Protein AF-A0A447KTR6-F1 (afdb_monomer_lite)

Foldseek 3Di:
DVLVVLLVVQVVCPPPDQVVDAAEDEDVLVPDPCNVVVQVVSCVRHVHHYHYDYQQVVLLVQVLVCVVPPVDADWEWEWEAAQQKIWTFIDGDSGTPDIDIDRDHPNVCCVVCVPCVVDDPPDPPPPPDPPCVPDDPDQAKYWYYHDDDWIWIDGNPDPDTDTD

InterPro domains:
  IPR003695 Ppx/GppA phosphatase, N-terminal [PF02541] (2-114)
  IPR043129 ATPase, nucleotide binding domain [SSF53067] (3-69)
  IPR043129 ATPase, nucleotide binding domain [SSF53067] (74-114)
  IPR050273 GppA/Ppx guanosine pentaphosphate hydrolase [PTHR30005] (5-115)

pLDDT: mean 85.14, std 17.2, range [39.81, 98.25]

Organism: Serratia odorifera (NCBI:txid618)

Structure (mmCIF, N/CA/C/O backbone):
data_AF-A0A447KTR6-F1
#
_entry.id   AF-A0A447KTR6-F1
#
loop_
_atom_site.group_PDB
_atom_site.id
_atom_site.type_symbol
_atom_site.label_atom_id
_atom_site.label_alt_id
_atom_site.label_comp_id
_atom_site.label_asym_id
_atom_site.label_entity_id
_atom_site.label_seq_id
_atom_site.pdbx_PDB_ins_code
_atom_site.Cartn_x
_atom_site.Cartn_y
_atom_site.Cartn_z
_atom_site.occupancy
_atom_site.B_iso_or_equiv
_atom_site.auth_seq_id
_atom_site.auth_comp_id
_atom_site.auth_asym_id
_atom_site.auth_atom_id
_atom_site.pdbx_PDB_model_num
ATOM 1 N N . MET A 1 1 ? 19.691 -3.443 -9.205 1.00 75.94 1 MET A N 1
ATOM 2 C CA . MET A 1 1 ? 19.056 -3.693 -7.891 1.00 75.94 1 MET A CA 1
ATOM 3 C C . MET A 1 1 ? 17.561 -4.006 -8.004 1.00 75.94 1 MET A C 1
ATOM 5 O O . MET A 1 1 ? 17.185 -5.092 -7.604 1.00 75.94 1 MET A O 1
ATOM 9 N N . VAL A 1 2 ? 16.715 -3.151 -8.604 1.00 89.31 2 VAL A N 1
ATOM 10 C CA . VAL A 1 2 ? 15.253 -3.415 -8.711 1.00 89.31 2 VAL A CA 1
ATOM 11 C C . VAL A 1 2 ? 14.907 -4.688 -9.501 1.00 89.31 2 VAL A C 1
ATOM 13 O O . VAL A 1 2 ? 14.081 -5.471 -9.050 1.00 89.31 2 VAL A O 1
ATOM 16 N N . TRP A 1 3 ? 15.576 -4.947 -10.630 1.00 94.62 3 TRP A N 1
ATOM 17 C CA . TRP A 1 3 ? 15.333 -6.160 -11.429 1.00 94.62 3 TRP A CA 1
ATOM 18 C C . TRP A 1 3 ? 15.646 -7.453 -10.676 1.00 94.62 3 TRP A C 1
ATOM 20 O O . TRP A 1 3 ? 14.908 -8.420 -10.798 1.00 94.62 3 TRP A O 1
ATOM 30 N N . LEU A 1 4 ? 16.703 -7.442 -9.858 1.00 95.62 4 LEU A N 1
ATOM 31 C CA . LEU A 1 4 ? 17.058 -8.579 -9.013 1.00 95.62 4 LEU A CA 1
ATOM 32 C C . LEU A 1 4 ? 15.968 -8.840 -7.966 1.00 95.62 4 LEU A C 1
ATOM 34 O O . LEU A 1 4 ? 15.594 -9.981 -7.754 1.00 95.62 4 LEU A O 1
ATOM 38 N N . CYS A 1 5 ? 15.414 -7.784 -7.363 1.00 96.44 5 CYS A N 1
ATOM 39 C CA . CYS A 1 5 ? 14.306 -7.910 -6.414 1.00 96.44 5 CYS A CA 1
ATOM 40 C C . CYS A 1 5 ? 13.061 -8.542 -7.063 1.00 96.44 5 CYS A C 1
ATOM 42 O O . CYS A 1 5 ? 12.497 -9.484 -6.517 1.00 96.44 5 CYS A O 1
ATOM 44 N N . LEU A 1 6 ? 12.670 -8.082 -8.260 1.00 96.81 6 LEU A N 1
ATOM 45 C CA . LEU A 1 6 ? 11.541 -8.673 -8.990 1.00 96.81 6 LEU A CA 1
ATOM 46 C C . LEU A 1 6 ? 11.800 -10.130 -9.390 1.00 96.81 6 LEU A C 1
ATOM 48 O O . LEU A 1 6 ? 10.888 -10.942 -9.290 1.00 96.81 6 LEU A O 1
ATOM 52 N N . ALA A 1 7 ? 13.025 -10.467 -9.800 1.00 96.69 7 ALA A N 1
ATOM 53 C CA . ALA A 1 7 ? 13.395 -11.842 -10.129 1.00 96.69 7 ALA A CA 1
ATOM 54 C C . ALA A 1 7 ? 13.310 -12.764 -8.901 1.00 96.69 7 ALA A C 1
ATOM 56 O O . ALA A 1 7 ? 12.739 -13.846 -8.991 1.00 96.69 7 ALA A O 1
ATOM 57 N N . LEU A 1 8 ? 13.790 -12.304 -7.740 1.00 97.50 8 LEU A N 1
ATOM 58 C CA . LEU A 1 8 ? 13.682 -13.042 -6.476 1.00 97.50 8 LEU A CA 1
ATOM 59 C C . LEU A 1 8 ? 12.220 -13.249 -6.054 1.00 97.50 8 LEU A C 1
ATOM 61 O O . LEU A 1 8 ? 11.861 -14.321 -5.572 1.00 97.50 8 LEU A O 1
ATOM 65 N N . PHE A 1 9 ? 11.351 -12.252 -6.256 1.00 97.25 9 PHE A N 1
ATOM 66 C CA . PHE A 1 9 ? 9.918 -12.440 -6.021 1.00 97.25 9 PHE A CA 1
ATOM 67 C C . PHE A 1 9 ? 9.278 -13.396 -7.026 1.00 97.25 9 PHE A C 1
ATOM 69 O O . PHE A 1 9 ? 8.457 -14.211 -6.618 1.00 97.25 9 PHE A O 1
ATOM 76 N N . ALA A 1 10 ? 9.654 -13.342 -8.304 1.00 96.56 10 ALA A N 1
ATOM 77 C CA . ALA A 1 10 ? 9.145 -14.266 -9.313 1.00 96.56 10 ALA A CA 1
ATOM 78 C C . ALA A 1 10 ? 9.506 -15.724 -8.980 1.00 96.56 10 ALA A C 1
ATOM 80 O O . ALA A 1 10 ? 8.640 -16.592 -9.053 1.00 96.56 10 ALA A O 1
ATOM 81 N N . GLU A 1 11 ? 10.742 -15.972 -8.538 1.00 97.00 11 GLU A N 1
ATOM 82 C CA . GLU A 1 11 ? 11.180 -17.282 -8.041 1.00 97.00 11 GLU A CA 1
ATOM 83 C C . GLU A 1 11 ? 10.365 -17.710 -6.813 1.00 97.00 11 GLU A C 1
ATOM 85 O O . GLU A 1 11 ? 9.844 -18.823 -6.757 1.00 97.00 11 GLU A O 1
ATOM 90 N N . ARG A 1 12 ? 10.172 -16.807 -5.843 1.00 97.31 12 ARG A N 1
ATOM 91 C CA . ARG A 1 12 ? 9.415 -17.118 -4.622 1.00 97.31 12 ARG A CA 1
ATOM 92 C C . ARG A 1 12 ? 7.931 -17.395 -4.876 1.00 97.31 12 ARG A C 1
ATOM 94 O O . ARG A 1 12 ? 7.324 -18.150 -4.120 1.00 97.31 12 ARG A O 1
ATOM 101 N N . LEU A 1 13 ? 7.359 -16.774 -5.902 1.00 96.88 13 LEU A N 1
ATOM 102 C CA . LEU A 1 13 ? 5.955 -16.897 -6.290 1.00 96.88 13 LEU A CA 1
ATOM 103 C C . LEU A 1 13 ? 5.741 -17.958 -7.380 1.00 96.88 13 LEU A C 1
ATOM 105 O O . LEU A 1 13 ? 4.665 -18.009 -7.978 1.00 96.88 13 LEU A O 1
ATOM 109 N N . GLN A 1 14 ? 6.738 -18.796 -7.676 1.00 95.19 14 GLN A N 1
ATOM 110 C CA . GLN A 1 14 ? 6.601 -19.849 -8.676 1.00 95.19 14 GLN A CA 1
ATOM 111 C C . GLN A 1 14 ? 5.456 -20.809 -8.304 1.00 95.19 14 GLN A C 1
ATOM 113 O O . GLN A 1 14 ? 5.387 -21.316 -7.186 1.00 95.19 14 GLN A O 1
ATOM 118 N N . GLY A 1 15 ? 4.558 -21.068 -9.260 1.00 94.00 15 GLY A N 1
ATOM 119 C CA . GLY A 1 15 ? 3.418 -21.975 -9.085 1.00 94.00 15 GLY A CA 1
ATOM 120 C C . GLY A 1 15 ? 2.169 -21.346 -8.458 1.00 94.00 15 GLY A C 1
ATOM 121 O O . GLY A 1 15 ? 1.165 -22.039 -8.315 1.00 94.00 15 GLY A O 1
ATOM 122 N N . PHE A 1 16 ? 2.191 -20.054 -8.114 1.00 97.25 16 PHE A N 1
ATOM 123 C CA . PHE A 1 16 ? 0.989 -19.358 -7.657 1.00 97.25 16 PHE A CA 1
ATOM 124 C C . PHE A 1 16 ? 0.060 -19.045 -8.845 1.00 97.25 16 PHE A C 1
ATOM 126 O O . PHE A 1 16 ? 0.523 -18.541 -9.870 1.00 97.25 16 PHE A O 1
ATOM 133 N N . PRO A 1 17 ? -1.256 -19.309 -8.732 1.00 95.88 17 PRO A N 1
ATOM 134 C CA . PRO A 1 17 ? -2.234 -18.813 -9.694 1.00 95.88 17 PRO A CA 1
ATOM 135 C C . PRO A 1 17 ? -2.219 -17.283 -9.744 1.00 95.88 17 PRO A C 1
ATOM 137 O O . PRO A 1 17 ? -2.076 -16.638 -8.705 1.00 95.88 17 PRO A O 1
ATOM 140 N N . ALA A 1 18 ? -2.414 -16.703 -10.931 1.00 93.00 18 ALA A N 1
ATOM 141 C CA . ALA A 1 18 ? -2.419 -15.248 -11.106 1.00 93.00 18 ALA A CA 1
ATOM 142 C C . ALA A 1 18 ? -3.472 -14.551 -10.225 1.00 93.00 18 ALA A C 1
ATOM 144 O O . ALA A 1 18 ? -3.175 -13.522 -9.630 1.00 93.00 18 ALA A O 1
ATOM 145 N N . ASP A 1 19 ? -4.645 -15.164 -10.048 1.00 95.25 19 ASP A N 1
ATOM 146 C CA . ASP A 1 19 ? -5.741 -14.627 -9.224 1.00 95.25 19 ASP A CA 1
ATOM 147 C C . ASP A 1 19 ? -5.395 -14.530 -7.727 1.00 95.25 19 ASP A C 1
ATOM 149 O O . ASP A 1 19 ? -6.053 -13.814 -6.976 1.00 95.25 19 ASP A O 1
ATOM 153 N N . ASN A 1 20 ? -4.340 -15.223 -7.290 1.00 96.56 20 ASN A N 1
ATOM 154 C CA . ASN A 1 20 ? -3.873 -15.218 -5.904 1.00 96.56 20 ASN A CA 1
ATOM 155 C C . ASN A 1 20 ? -2.697 -14.256 -5.676 1.00 96.56 20 ASN A C 1
ATOM 157 O O . ASN A 1 20 ? -2.140 -14.225 -4.576 1.00 96.56 20 ASN A O 1
ATOM 161 N N . VAL A 1 21 ? -2.280 -13.504 -6.700 1.00 97.31 21 VAL A N 1
ATOM 162 C CA . VAL A 1 21 ? -1.140 -12.588 -6.621 1.00 97.31 21 VAL A CA 1
ATOM 163 C C . VAL A 1 21 ? -1.532 -11.217 -7.149 1.00 97.31 21 VAL A C 1
ATOM 165 O O . VAL A 1 21 ? -1.713 -11.012 -8.344 1.00 97.31 21 VAL A O 1
ATOM 168 N N . THR A 1 22 ? -1.554 -10.239 -6.251 1.00 97.50 22 THR A N 1
ATOM 169 C CA . THR A 1 22 ? -1.707 -8.826 -6.607 1.00 97.50 22 THR A CA 1
ATOM 170 C C . THR A 1 22 ? -0.411 -8.092 -6.301 1.00 97.50 22 THR A C 1
ATOM 172 O O . THR A 1 22 ? 0.085 -8.137 -5.172 1.00 97.50 22 THR A O 1
ATOM 175 N N . ILE A 1 23 ? 0.144 -7.394 -7.294 1.00 97.94 23 ILE A N 1
ATOM 176 C CA . ILE A 1 23 ? 1.323 -6.543 -7.111 1.00 97.94 23 ILE A CA 1
ATOM 177 C C . ILE A 1 23 ? 0.915 -5.099 -7.341 1.00 97.94 23 ILE A C 1
ATOM 179 O O . ILE A 1 23 ? 0.453 -4.745 -8.421 1.00 97.94 23 ILE A O 1
ATOM 183 N N . VAL A 1 24 ? 1.140 -4.251 -6.341 1.00 98.06 24 VAL A N 1
ATOM 184 C CA . VAL A 1 24 ? 0.787 -2.833 -6.417 1.00 98.06 24 VAL A CA 1
ATOM 185 C C . VAL A 1 24 ? 2.020 -1.936 -6.440 1.00 98.06 24 VAL A C 1
ATOM 187 O O . VAL A 1 24 ? 3.005 -2.153 -5.733 1.00 98.06 24 VAL A O 1
ATOM 190 N N . GLY A 1 25 ? 1.957 -0.901 -7.270 1.00 97.31 25 GLY A N 1
ATOM 191 C CA . GLY A 1 25 ? 2.907 0.196 -7.345 1.00 97.31 25 GLY A CA 1
ATOM 192 C C . GLY A 1 25 ? 2.320 1.466 -6.740 1.00 97.31 25 GLY A C 1
ATOM 193 O O . GLY A 1 25 ? 1.218 1.874 -7.097 1.00 97.31 25 GLY A O 1
ATOM 194 N N . THR A 1 26 ? 3.064 2.121 -5.850 1.00 97.31 26 THR A N 1
ATOM 195 C CA . THR A 1 26 ? 2.561 3.286 -5.110 1.00 97.31 26 THR A CA 1
ATOM 196 C C . THR A 1 26 ? 3.253 4.584 -5.535 1.00 97.31 26 THR A C 1
ATOM 198 O O . THR A 1 26 ? 3.473 4.810 -6.728 1.00 97.31 26 THR A O 1
ATOM 201 N N . HIS A 1 27 ? 3.584 5.473 -4.593 1.00 96.44 27 HIS A N 1
ATOM 202 C CA . HIS A 1 27 ? 4.013 6.847 -4.855 1.00 96.44 27 HIS A CA 1
ATOM 203 C C . HIS A 1 27 ? 5.075 6.976 -5.952 1.00 96.44 27 HIS A C 1
ATOM 205 O O . HIS A 1 27 ? 4.910 7.773 -6.873 1.00 96.44 27 HIS A O 1
ATOM 211 N N . THR A 1 28 ? 6.160 6.203 -5.876 1.00 95.62 28 THR A N 1
ATOM 212 C CA . THR A 1 28 ? 7.271 6.323 -6.829 1.00 95.62 28 THR A CA 1
ATOM 213 C C . THR A 1 28 ? 6.833 6.006 -8.255 1.00 95.62 28 THR A C 1
ATOM 215 O O . THR A 1 28 ? 7.169 6.757 -9.165 1.00 95.62 28 THR A O 1
ATOM 218 N N . LEU A 1 29 ? 6.043 4.947 -8.456 1.00 97.06 29 LEU A N 1
ATOM 219 C CA . LEU A 1 29 ? 5.533 4.594 -9.783 1.00 97.06 29 LEU A CA 1
ATOM 220 C C . LEU A 1 29 ? 4.426 5.549 -10.245 1.00 97.06 29 LEU A C 1
ATOM 222 O O . LEU A 1 29 ? 4.383 5.872 -11.426 1.00 97.06 29 LEU A O 1
ATOM 226 N N . ARG A 1 30 ? 3.617 6.101 -9.328 1.00 97.19 30 ARG A N 1
ATOM 227 C CA . ARG A 1 30 ? 2.666 7.186 -9.641 1.00 97.19 30 ARG A CA 1
ATOM 228 C C . ARG A 1 30 ? 3.345 8.464 -10.144 1.00 97.19 30 ARG A C 1
ATOM 230 O O . ARG A 1 30 ? 2.715 9.233 -10.860 1.00 97.19 30 ARG A O 1
ATOM 237 N N . GLN A 1 31 ? 4.563 8.768 -9.691 1.00 96.38 31 GLN A N 1
ATOM 238 C CA . GLN A 1 31 ? 5.280 9.999 -10.064 1.00 96.38 31 GLN A CA 1
ATOM 239 C C . GLN A 1 31 ? 6.275 9.801 -11.215 1.00 96.38 31 GLN A C 1
ATOM 241 O O . GLN A 1 31 ? 6.701 10.779 -11.827 1.00 96.38 31 GLN A O 1
ATOM 246 N N . ALA A 1 32 ? 6.679 8.565 -11.506 1.00 96.06 32 ALA A N 1
ATOM 247 C CA . ALA A 1 32 ? 7.689 8.285 -12.514 1.00 96.06 32 ALA A CA 1
ATOM 248 C C . ALA A 1 32 ? 7.171 8.577 -13.932 1.00 96.06 32 ALA A C 1
ATOM 250 O O . ALA A 1 32 ? 6.276 7.903 -14.435 1.00 96.06 32 ALA A O 1
ATOM 251 N N . VAL A 1 33 ? 7.815 9.521 -14.624 1.00 97.31 33 VAL A N 1
ATOM 252 C CA . VAL A 1 33 ? 7.518 9.856 -16.033 1.00 97.31 33 VAL A CA 1
ATOM 253 C C . VAL A 1 33 ? 7.687 8.667 -16.985 1.00 97.31 33 VAL A C 1
ATOM 255 O O . VAL A 1 33 ? 7.097 8.628 -18.056 1.00 97.31 33 VAL A O 1
ATOM 258 N N . ASN A 1 34 ? 8.495 7.684 -16.593 1.00 96.62 34 ASN A N 1
ATOM 259 C CA . ASN A 1 34 ? 8.811 6.482 -17.355 1.00 96.62 34 ASN A CA 1
ATOM 260 C C . ASN A 1 34 ? 8.183 5.212 -16.753 1.00 96.62 34 ASN A C 1
ATOM 262 O O . ASN A 1 34 ? 8.678 4.113 -17.016 1.00 96.62 34 ASN A O 1
ATOM 266 N N . ALA A 1 35 ? 7.120 5.342 -15.950 1.00 97.06 35 ALA A N 1
ATOM 267 C CA . ALA A 1 35 ? 6.457 4.210 -15.304 1.00 97.06 35 ALA A CA 1
ATOM 268 C C . ALA A 1 35 ? 6.049 3.124 -16.312 1.00 97.06 35 ALA A C 1
ATOM 270 O O . ALA A 1 35 ? 6.352 1.954 -16.107 1.00 97.06 35 ALA A O 1
ATOM 271 N N . GLU A 1 36 ? 5.466 3.494 -17.453 1.00 97.44 36 GLU A N 1
ATOM 272 C CA . GLU A 1 36 ? 5.055 2.529 -18.482 1.00 97.44 36 GLU A CA 1
ATOM 273 C C . GLU A 1 36 ? 6.243 1.722 -19.039 1.00 97.44 36 GLU A C 1
ATOM 275 O O . GLU A 1 36 ? 6.172 0.502 -19.195 1.00 97.44 36 GLU A O 1
ATOM 280 N N . ALA A 1 37 ? 7.380 2.381 -19.286 1.00 97.69 37 ALA A N 1
ATOM 281 C CA . ALA A 1 37 ? 8.596 1.709 -19.738 1.00 97.69 37 ALA A CA 1
ATOM 282 C C . ALA A 1 37 ? 9.163 0.765 -18.664 1.00 97.69 37 ALA A C 1
ATOM 284 O O . ALA A 1 37 ? 9.697 -0.298 -18.994 1.00 97.69 37 ALA A O 1
ATOM 285 N N . PHE A 1 38 ? 9.039 1.133 -17.385 1.00 97.75 38 PHE A N 1
ATOM 286 C CA . PHE A 1 38 ? 9.377 0.257 -16.268 1.00 97.75 38 PHE A CA 1
ATOM 287 C C . PHE A 1 38 ? 8.464 -0.976 -16.232 1.00 97.75 38 PHE A C 1
ATOM 289 O O . PHE A 1 38 ? 8.981 -2.091 -16.199 1.00 97.75 38 PHE A O 1
ATOM 296 N N . LEU A 1 39 ? 7.141 -0.797 -16.327 1.00 97.81 39 LEU A N 1
ATOM 297 C CA . LEU A 1 39 ? 6.155 -1.885 -16.318 1.00 97.81 39 LEU A CA 1
ATOM 298 C C . LEU A 1 39 ? 6.380 -2.874 -17.474 1.00 97.81 39 LEU A C 1
ATOM 300 O O . LEU A 1 39 ? 6.426 -4.082 -17.250 1.00 97.81 39 LEU A O 1
ATOM 304 N N . LYS A 1 40 ? 6.644 -2.375 -18.691 1.00 97.62 40 LYS A N 1
ATOM 305 C CA . LYS A 1 40 ? 6.973 -3.213 -19.863 1.00 97.62 40 LYS A CA 1
ATOM 306 C C . LYS A 1 40 ? 8.214 -4.081 -19.652 1.00 97.62 40 LYS A C 1
ATOM 308 O O . LYS A 1 40 ? 8.300 -5.185 -20.183 1.00 97.62 40 LYS A O 1
ATOM 313 N N . ARG A 1 41 ? 9.208 -3.579 -18.916 1.00 97.19 41 ARG A N 1
ATOM 314 C CA . ARG A 1 41 ? 10.415 -4.347 -18.573 1.00 97.19 41 ARG A CA 1
ATOM 315 C C . ARG A 1 41 ? 10.156 -5.306 -17.413 1.00 97.19 41 ARG A C 1
ATOM 317 O O . ARG A 1 41 ? 10.643 -6.428 -17.463 1.00 97.19 41 ARG A O 1
ATOM 324 N N . ALA A 1 42 ? 9.372 -4.895 -16.417 1.00 97.56 42 ALA A N 1
ATOM 325 C CA . ALA A 1 42 ? 8.998 -5.728 -15.276 1.00 97.56 42 ALA A CA 1
ATOM 326 C C . ALA A 1 42 ? 8.212 -6.973 -15.706 1.00 97.56 42 ALA A C 1
ATOM 328 O O . ALA A 1 42 ? 8.523 -8.059 -15.231 1.00 97.56 42 ALA A O 1
ATOM 329 N N . ALA A 1 43 ? 7.309 -6.844 -16.682 1.00 96.62 43 ALA A N 1
ATOM 330 C CA . ALA A 1 43 ? 6.548 -7.962 -17.248 1.00 96.62 43 ALA A CA 1
ATOM 331 C C . ALA A 1 43 ? 7.421 -9.067 -17.883 1.00 96.62 43 ALA A C 1
ATOM 333 O O . ALA A 1 43 ? 6.956 -10.181 -18.089 1.00 96.62 43 ALA A O 1
ATOM 334 N N . LYS A 1 44 ? 8.696 -8.781 -18.194 1.00 97.00 44 LYS A N 1
ATOM 335 C CA . LYS A 1 44 ? 9.660 -9.789 -18.673 1.00 97.00 44 LYS A CA 1
ATOM 336 C C . LYS A 1 44 ? 10.350 -10.555 -17.540 1.00 97.00 44 LYS A C 1
ATOM 338 O O . LYS A 1 44 ? 11.080 -11.499 -17.815 1.00 97.00 44 LYS A O 1
ATOM 343 N N . VAL A 1 45 ? 10.193 -10.100 -16.299 1.00 96.94 45 VAL A N 1
ATOM 344 C CA . VAL A 1 45 ? 10.892 -10.615 -15.113 1.00 96.94 45 VAL A CA 1
ATOM 345 C C . VAL A 1 45 ? 9.919 -11.288 -14.150 1.00 96.94 45 VAL A C 1
ATOM 347 O O . VAL A 1 45 ? 10.250 -12.329 -13.595 1.00 96.94 45 VAL A O 1
ATOM 350 N N . ILE A 1 46 ? 8.732 -10.709 -13.953 1.00 96.75 46 ILE A N 1
ATOM 351 C CA . ILE A 1 46 ? 7.692 -11.239 -13.071 1.00 96.75 46 ILE A CA 1
ATOM 352 C C . ILE A 1 46 ? 6.407 -11.481 -13.880 1.00 96.75 46 ILE A C 1
ATOM 354 O O . ILE A 1 46 ? 5.989 -10.581 -14.611 1.00 96.75 46 ILE A O 1
ATOM 358 N N . PRO A 1 47 ? 5.782 -12.672 -13.790 1.00 95.62 47 PRO A N 1
ATOM 359 C CA . PRO A 1 47 ? 4.637 -13.028 -14.634 1.00 95.62 47 PRO A CA 1
ATOM 360 C C . PRO A 1 47 ? 3.305 -12.429 -14.153 1.00 95.62 47 PRO A C 1
ATOM 362 O O . PRO A 1 47 ? 2.264 -12.724 -14.730 1.00 95.62 47 PRO A O 1
ATOM 365 N N . TYR A 1 48 ? 3.328 -11.596 -13.109 1.00 97.06 48 TYR A N 1
ATOM 366 C CA . TYR A 1 48 ? 2.147 -10.958 -12.533 1.00 97.06 48 TYR A CA 1
ATOM 367 C C . TYR A 1 48 ? 2.132 -9.465 -12.888 1.00 97.06 48 TYR A C 1
ATOM 369 O O . TYR A 1 48 ? 3.180 -8.810 -12.799 1.00 97.06 48 TYR A O 1
ATOM 377 N N . PRO A 1 49 ? 0.978 -8.904 -13.291 1.00 95.81 49 PRO A N 1
ATOM 378 C CA . PRO A 1 49 ? 0.876 -7.486 -13.600 1.00 95.81 49 PRO A CA 1
ATOM 379 C C . PRO A 1 49 ? 1.132 -6.638 -12.349 1.00 95.81 49 PRO A C 1
ATOM 381 O O . PRO A 1 49 ? 0.760 -7.007 -11.237 1.00 95.81 49 PRO A O 1
ATOM 384 N N . ILE A 1 50 ? 1.773 -5.484 -12.544 1.00 97.88 50 ILE A N 1
ATOM 385 C CA . ILE A 1 50 ? 1.948 -4.481 -11.492 1.00 97.88 50 ILE A CA 1
ATOM 386 C C . ILE A 1 50 ? 0.920 -3.376 -11.722 1.00 97.88 50 ILE A C 1
ATOM 388 O O . ILE A 1 50 ? 0.974 -2.674 -12.735 1.00 97.88 50 ILE A O 1
ATOM 392 N N . GLU A 1 51 ? 0.021 -3.199 -10.765 1.00 97.75 51 GLU A N 1
ATOM 393 C CA . GLU A 1 51 ? -1.042 -2.201 -10.804 1.00 97.75 51 GLU A CA 1
ATOM 394 C C . GLU A 1 51 ? -0.623 -0.937 -10.056 1.00 97.75 51 GLU A C 1
ATOM 396 O O . GLU A 1 51 ? -0.301 -0.971 -8.870 1.00 97.75 51 GLU A O 1
ATOM 401 N N . ILE A 1 52 ? -0.618 0.211 -10.733 1.00 98.25 52 ILE A N 1
ATOM 402 C CA . ILE A 1 52 ? -0.348 1.486 -10.064 1.00 98.25 52 ILE A CA 1
ATOM 403 C C . ILE A 1 52 ? -1.644 1.976 -9.421 1.00 98.25 52 ILE A C 1
ATOM 405 O O . ILE A 1 52 ? -2.555 2.423 -10.116 1.00 98.25 52 ILE A O 1
ATOM 409 N N . ILE A 1 53 ? -1.709 1.928 -8.092 1.00 98.25 53 ILE A N 1
ATOM 410 C CA . ILE A 1 53 ? -2.894 2.340 -7.333 1.00 98.25 53 ILE A CA 1
ATOM 411 C C . ILE A 1 53 ? -2.825 3.815 -6.942 1.00 98.25 53 ILE A C 1
ATOM 413 O O . ILE A 1 53 ? -1.741 4.383 -6.768 1.00 98.25 53 ILE A O 1
ATOM 417 N N . SER A 1 54 ? -3.988 4.446 -6.768 1.00 97.75 54 SER A N 1
ATOM 418 C CA . SER A 1 54 ? -4.084 5.818 -6.263 1.00 97.75 54 SER A CA 1
ATOM 419 C C . SER A 1 54 ? -3.613 5.907 -4.804 1.00 97.75 54 SER A C 1
ATOM 421 O O . SER A 1 54 ? -3.546 4.908 -4.093 1.00 97.75 54 SER A O 1
ATOM 423 N N . GLY A 1 55 ? -3.298 7.116 -4.331 1.00 96.69 55 GLY A N 1
ATOM 424 C CA . GLY A 1 55 ? -2.982 7.308 -2.910 1.00 96.69 55 GLY A CA 1
ATOM 425 C C . GLY A 1 55 ? -4.180 7.032 -1.991 1.00 96.69 55 GLY A C 1
ATOM 426 O O . GLY A 1 55 ? -3.995 6.576 -0.871 1.00 96.69 55 GLY A O 1
ATOM 427 N N . GLN A 1 56 ? -5.409 7.268 -2.463 1.00 95.94 56 GLN A N 1
ATOM 428 C CA . GLN A 1 56 ? -6.619 6.935 -1.704 1.00 95.94 56 GLN A CA 1
ATOM 429 C C . GLN A 1 56 ? -6.800 5.422 -1.574 1.00 95.94 56 GLN A C 1
ATOM 431 O O . GLN A 1 56 ? -7.131 4.946 -0.494 1.00 95.94 56 GLN A O 1
ATOM 436 N N . GLU A 1 57 ? -6.533 4.672 -2.644 1.00 97.25 57 GLU A N 1
ATOM 437 C CA . GLU A 1 57 ? -6.615 3.212 -2.610 1.00 97.25 57 GLU A CA 1
ATOM 438 C C . GLU A 1 57 ? -5.510 2.605 -1.741 1.00 97.25 57 GLU A C 1
ATOM 440 O O . GLU A 1 57 ? -5.769 1.698 -0.958 1.00 97.25 57 GLU A O 1
ATOM 445 N N . GLU A 1 58 ? -4.297 3.161 -1.790 1.00 97.81 58 GLU 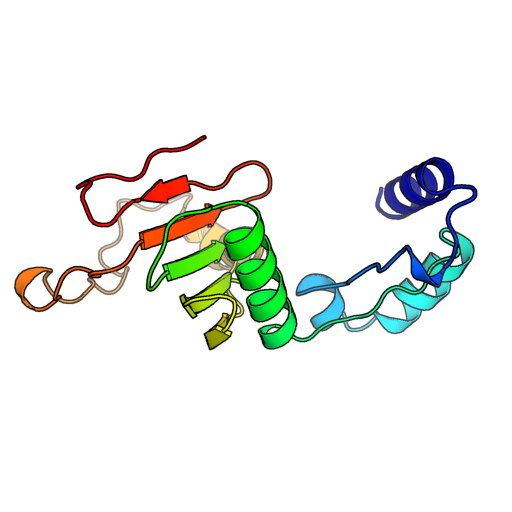A N 1
ATOM 446 C CA . GLU A 1 58 ? -3.219 2.794 -0.866 1.00 97.81 58 GLU A CA 1
ATOM 447 C C . GLU A 1 58 ? -3.629 3.025 0.594 1.00 97.81 58 GLU A C 1
ATOM 449 O O . GLU A 1 58 ? -3.522 2.112 1.411 1.00 97.81 58 GLU A O 1
ATOM 454 N N . ALA A 1 59 ? -4.184 4.200 0.913 1.00 97.56 59 ALA A N 1
ATOM 455 C CA . ALA A 1 59 ? -4.688 4.509 2.249 1.00 97.56 59 ALA A CA 1
ATOM 456 C C . ALA A 1 59 ? -5.785 3.517 2.684 1.00 97.56 59 ALA A C 1
ATOM 458 O O . ALA A 1 59 ? -5.737 2.981 3.794 1.00 97.56 59 ALA A O 1
ATOM 459 N N . ARG A 1 60 ? -6.739 3.218 1.794 1.00 97.31 60 ARG A N 1
ATOM 460 C CA . ARG A 1 60 ? -7.820 2.253 2.031 1.00 97.31 60 ARG A CA 1
ATOM 461 C C . ARG A 1 60 ? -7.273 0.860 2.350 1.00 97.31 60 ARG A C 1
ATOM 463 O O . ARG A 1 60 ? -7.659 0.271 3.356 1.00 97.31 60 ARG A O 1
ATOM 470 N N . LEU A 1 61 ? -6.356 0.346 1.530 1.00 97.19 61 LEU A N 1
ATOM 471 C CA . LEU A 1 61 ? -5.745 -0.974 1.713 1.00 97.19 61 LEU A CA 1
ATOM 472 C C . LEU A 1 61 ? -4.914 -1.054 3.000 1.00 97.19 61 LEU A C 1
ATOM 474 O O . LEU A 1 61 ? -4.984 -2.058 3.709 1.00 97.19 61 LEU A O 1
ATOM 478 N N . ILE A 1 62 ? -4.176 0.007 3.340 1.00 96.62 62 ILE A N 1
ATOM 479 C CA . ILE A 1 62 ? -3.442 0.107 4.609 1.00 96.62 62 ILE A CA 1
ATOM 480 C C . ILE A 1 62 ? -4.406 0.009 5.795 1.00 96.62 62 ILE A C 1
ATOM 482 O O . ILE A 1 62 ? -4.154 -0.761 6.724 1.00 96.62 62 ILE A O 1
ATOM 486 N N . PHE A 1 63 ? -5.520 0.746 5.758 1.00 96.88 63 PHE A N 1
ATOM 487 C CA . PHE A 1 63 ? -6.543 0.685 6.800 1.00 96.88 63 PHE A CA 1
ATOM 488 C C . PHE A 1 63 ? -7.127 -0.724 6.938 1.00 96.88 63 PHE A C 1
ATOM 490 O O . PHE A 1 63 ? -7.142 -1.255 8.044 1.00 96.88 63 PHE A O 1
ATOM 497 N N . MET A 1 64 ? -7.495 -1.374 5.829 1.00 96.44 64 MET A N 1
ATOM 498 C CA . MET A 1 64 ? -7.970 -2.765 5.846 1.00 96.44 64 MET A CA 1
ATOM 499 C C . MET A 1 64 ? -6.939 -3.721 6.459 1.00 96.44 64 MET A C 1
ATOM 501 O O . MET A 1 64 ? -7.286 -4.574 7.274 1.00 96.44 64 MET A O 1
ATOM 505 N N . GLY A 1 65 ? -5.657 -3.560 6.120 1.00 94.81 65 GLY A N 1
ATOM 506 C CA . GLY A 1 65 ? -4.575 -4.343 6.718 1.00 94.81 65 GLY A CA 1
ATOM 507 C C . GLY A 1 65 ? -4.447 -4.131 8.230 1.00 94.81 65 GLY A C 1
ATOM 508 O O . GLY A 1 65 ? -4.212 -5.089 8.970 1.00 94.81 65 GLY A O 1
ATOM 509 N N . VAL A 1 66 ? -4.633 -2.897 8.711 1.00 94.38 66 VAL A N 1
ATOM 510 C CA . VAL A 1 66 ? -4.676 -2.596 10.150 1.00 94.38 66 VAL A CA 1
ATOM 511 C C . VAL A 1 66 ? -5.896 -3.242 10.800 1.00 94.38 66 VAL A C 1
ATOM 513 O O . VAL A 1 66 ? -5.726 -3.929 11.800 1.00 94.38 66 VAL A O 1
ATOM 516 N N . GLU A 1 67 ? -7.093 -3.109 10.230 1.00 94.25 67 GLU A N 1
ATOM 517 C CA . GLU A 1 67 ? -8.315 -3.722 10.772 1.00 94.25 67 GLU A CA 1
ATOM 518 C C . GLU A 1 67 ? -8.207 -5.251 10.892 1.00 94.25 67 GLU A C 1
ATOM 520 O O . GLU A 1 67 ? -8.639 -5.823 11.891 1.00 94.25 67 GLU A O 1
ATOM 525 N N . HIS A 1 68 ? -7.557 -5.919 9.932 1.00 93.25 68 HIS A N 1
ATOM 526 C CA . HIS A 1 68 ? -7.338 -7.369 9.984 1.00 93.25 68 HIS A CA 1
ATOM 527 C C . HIS A 1 68 ? -6.261 -7.818 10.983 1.00 93.25 68 HIS A C 1
ATOM 529 O O . HIS A 1 68 ? -6.286 -8.967 11.422 1.00 93.25 68 HIS A O 1
ATOM 535 N N . THR A 1 69 ? -5.300 -6.957 11.331 1.00 89.94 69 THR A N 1
ATOM 536 C CA . THR A 1 69 ? -4.152 -7.330 12.185 1.00 89.94 69 THR A CA 1
ATOM 537 C C . THR A 1 69 ? -4.230 -6.766 13.602 1.00 89.94 69 THR A C 1
ATOM 539 O O . THR A 1 69 ? -3.549 -7.267 14.497 1.00 89.94 69 THR A O 1
ATOM 542 N N . GLN A 1 70 ? -5.060 -5.746 13.823 1.00 87.56 70 GLN A N 1
ATOM 543 C CA . GLN A 1 70 ? -5.241 -5.046 15.093 1.00 87.56 70 GLN A CA 1
ATOM 544 C C . GLN A 1 70 ? -6.707 -5.174 15.540 1.00 87.56 70 GLN A C 1
ATOM 546 O O . GLN A 1 70 ? -7.567 -4.421 15.069 1.00 87.56 70 GLN A O 1
ATOM 551 N N . PRO A 1 71 ? -7.016 -6.142 16.431 1.00 80.56 71 PRO A N 1
ATOM 552 C CA . PRO A 1 71 ? -8.386 -6.528 16.771 1.00 80.56 71 PRO A CA 1
ATOM 553 C C . PRO A 1 71 ? -9.086 -5.546 17.725 1.00 80.56 71 PRO A C 1
ATOM 555 O O . PRO A 1 71 ? -10.139 -5.869 18.283 1.00 80.56 71 PRO A O 1
ATOM 558 N N . GLU A 1 72 ? -8.517 -4.364 17.981 1.00 84.62 72 GLU A N 1
ATOM 559 C CA . GLU A 1 72 ? -9.179 -3.348 18.789 1.00 84.62 72 GLU A CA 1
ATOM 560 C C . GLU A 1 72 ? -10.490 -2.903 18.140 1.00 84.62 72 GLU A C 1
ATOM 562 O O . GLU A 1 72 ? -10.560 -2.599 16.949 1.00 84.62 72 GLU A O 1
ATOM 567 N N . LYS A 1 73 ? -11.534 -2.825 18.961 1.00 88.00 73 LYS A N 1
ATOM 568 C CA . LYS A 1 73 ? -12.839 -2.328 18.537 1.00 88.00 73 LYS A CA 1
ATOM 569 C C . LYS A 1 73 ? -12.877 -0.806 18.529 1.00 88.00 73 LYS A C 1
ATOM 571 O O . LYS A 1 73 ? -12.169 -0.144 19.296 1.00 88.00 73 LYS A O 1
ATOM 576 N N . GLY A 1 74 ? -13.804 -0.290 17.736 1.00 91.56 74 GLY A N 1
ATOM 577 C CA . GLY A 1 74 ? -14.125 1.121 17.666 1.00 91.56 74 GLY A CA 1
ATOM 578 C C . GLY A 1 74 ? -13.193 1.911 16.755 1.00 91.56 74 GLY A C 1
ATOM 579 O O . GLY A 1 74 ? -12.238 1.389 16.178 1.00 91.56 74 GLY A O 1
ATOM 580 N N . ARG A 1 75 ? -13.478 3.207 16.651 1.00 94.56 75 ARG A N 1
ATOM 581 C CA . ARG A 1 75 ? -12.795 4.126 15.736 1.00 94.56 75 ARG A CA 1
ATOM 582 C C . ARG A 1 75 ? -11.266 4.103 15.842 1.00 94.56 75 ARG A C 1
ATOM 584 O O . ARG A 1 75 ? -10.697 4.276 16.927 1.00 94.56 75 ARG A O 1
ATOM 591 N N . LYS A 1 76 ? -10.601 4.010 14.690 1.00 94.94 76 LYS A N 1
ATOM 592 C CA . LYS A 1 76 ? -9.142 4.030 14.540 1.00 94.94 76 LYS A CA 1
ATOM 593 C C . LYS A 1 76 ? -8.692 5.246 13.734 1.00 94.94 76 LYS A C 1
ATOM 595 O O . LYS A 1 76 ? -9.358 5.664 12.790 1.00 94.94 76 LYS A O 1
ATOM 600 N N . LEU A 1 77 ? -7.553 5.813 14.123 1.00 96.12 77 LEU A N 1
ATOM 601 C CA . LEU A 1 77 ? -6.755 6.709 13.290 1.00 96.12 77 LEU A CA 1
ATOM 602 C C . LEU A 1 77 ? -5.522 5.935 12.830 1.00 96.12 77 LEU A C 1
ATOM 604 O O . LEU A 1 77 ? -4.698 5.544 13.655 1.00 96.12 77 LEU A O 1
ATOM 608 N N . VAL A 1 78 ? -5.387 5.737 11.528 1.00 96.31 78 VAL A N 1
ATOM 609 C CA . VAL A 1 78 ? -4.240 5.083 10.905 1.00 96.31 78 VAL A CA 1
ATOM 610 C C . VAL A 1 78 ? -3.379 6.136 10.227 1.00 96.31 78 VAL A C 1
ATOM 612 O O . VAL A 1 78 ? -3.885 6.979 9.489 1.00 96.31 78 VAL A O 1
ATOM 615 N N . VAL A 1 79 ? -2.079 6.101 10.498 1.00 96.25 79 VAL A N 1
ATOM 616 C CA . VAL A 1 79 ? -1.085 6.974 9.872 1.00 96.25 79 VAL A CA 1
ATOM 617 C C . VAL A 1 79 ? 0.065 6.113 9.369 1.00 96.25 79 VAL A C 1
ATOM 619 O O . VAL A 1 79 ? 0.715 5.443 10.169 1.00 96.25 79 VAL A O 1
ATOM 622 N N . ASP A 1 80 ? 0.339 6.151 8.072 1.00 95.69 80 ASP A N 1
ATOM 623 C CA . ASP A 1 80 ? 1.479 5.460 7.465 1.00 95.69 80 ASP A CA 1
ATOM 624 C C . ASP A 1 80 ? 2.382 6.474 6.765 1.00 95.69 80 ASP A C 1
ATOM 626 O O . ASP A 1 80 ? 1.950 7.173 5.853 1.00 95.69 80 ASP A O 1
ATOM 630 N N . ILE A 1 81 ? 3.621 6.608 7.235 1.00 94.69 81 ILE A N 1
ATOM 631 C CA . ILE A 1 81 ? 4.632 7.500 6.667 1.00 94.69 81 ILE A CA 1
ATOM 632 C C . ILE A 1 81 ? 5.582 6.668 5.807 1.00 94.69 81 ILE A C 1
ATOM 634 O O . ILE A 1 81 ? 6.535 6.049 6.302 1.00 94.69 81 ILE A O 1
ATOM 638 N N . GLY A 1 82 ? 5.345 6.718 4.500 1.00 93.81 82 GLY A N 1
ATOM 639 C CA . GLY A 1 82 ? 6.177 6.095 3.486 1.00 93.81 82 GLY A CA 1
ATOM 640 C C . GLY A 1 82 ? 7.373 6.948 3.052 1.00 93.81 82 GLY A C 1
ATOM 641 O O . GLY A 1 82 ? 7.704 8.003 3.603 1.00 93.81 82 GLY A O 1
ATOM 642 N N . GLY A 1 83 ? 8.049 6.477 2.001 1.00 92.62 83 GLY A N 1
ATOM 643 C CA . GLY A 1 83 ? 9.199 7.172 1.417 1.00 92.62 83 GLY A CA 1
ATOM 644 C C . GLY A 1 83 ? 8.821 8.446 0.659 1.00 92.62 83 GLY A C 1
ATOM 645 O O . GLY A 1 83 ? 9.534 9.447 0.745 1.00 92.62 83 GLY A O 1
ATOM 646 N N . GLY A 1 84 ? 7.698 8.426 -0.064 1.00 93.38 84 GLY A N 1
ATOM 647 C CA . GLY A 1 84 ? 7.250 9.542 -0.905 1.00 93.38 84 GLY A CA 1
ATOM 648 C C . GLY A 1 84 ? 5.847 10.073 -0.599 1.00 93.38 84 GLY A C 1
ATOM 649 O O . GLY A 1 84 ? 5.574 11.243 -0.879 1.00 93.38 84 GLY A O 1
ATOM 650 N N . SER A 1 85 ? 4.979 9.264 0.009 1.00 96.06 85 SER A N 1
ATOM 651 C CA . SER A 1 85 ? 3.663 9.681 0.497 1.00 96.06 85 SER A CA 1
ATOM 652 C C . SER A 1 85 ? 3.451 9.326 1.963 1.00 96.06 85 SER A C 1
ATOM 654 O O . SER A 1 85 ? 4.218 8.560 2.545 1.00 96.06 85 SER A O 1
ATOM 656 N N . THR A 1 86 ? 2.441 9.969 2.546 1.00 96.75 86 THR A N 1
ATOM 657 C CA . THR A 1 86 ? 1.908 9.673 3.869 1.00 96.7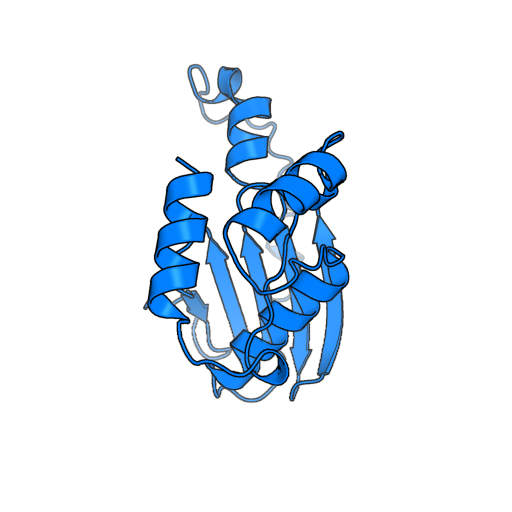5 86 THR A CA 1
ATOM 658 C C . THR A 1 86 ? 0.404 9.517 3.750 1.00 96.75 86 THR A C 1
ATOM 660 O O . THR A 1 86 ? -0.277 10.414 3.235 1.00 96.75 86 THR A O 1
ATOM 663 N N . GLU A 1 87 ? -0.099 8.412 4.270 1.00 97.81 87 GLU A N 1
ATOM 664 C CA . GLU A 1 87 ? -1.503 8.041 4.274 1.00 97.81 87 GLU A CA 1
ATOM 665 C C . GLU A 1 87 ? -2.093 8.292 5.667 1.00 97.81 87 GLU A C 1
ATOM 667 O O . GLU A 1 87 ? -1.474 7.992 6.691 1.00 97.81 87 GLU A O 1
ATOM 672 N N . LEU A 1 88 ? -3.285 8.887 5.706 1.00 97.62 88 LEU A N 1
ATOM 673 C CA . LEU A 1 88 ? -4.037 9.181 6.921 1.00 97.62 88 LEU A CA 1
ATOM 674 C C . LEU A 1 88 ? -5.463 8.673 6.748 1.00 97.62 88 LEU A C 1
ATOM 676 O O . LEU A 1 88 ? -6.175 9.129 5.851 1.00 97.62 88 LEU A O 1
ATOM 680 N N . VAL A 1 89 ? -5.888 7.760 7.617 1.00 97.88 89 VAL A N 1
ATOM 681 C CA . VAL A 1 89 ? -7.231 7.180 7.561 1.00 97.88 89 VAL A CA 1
ATOM 682 C C . VAL A 1 89 ? -7.908 7.253 8.915 1.00 97.88 89 VAL A C 1
ATOM 684 O O . VAL A 1 89 ? -7.313 6.922 9.936 1.00 97.88 89 VAL A O 1
ATOM 687 N N . ILE A 1 90 ? -9.168 7.667 8.926 1.00 96.69 90 ILE A N 1
ATOM 688 C CA . ILE A 1 90 ? -10.079 7.466 10.048 1.00 96.69 90 ILE A CA 1
ATOM 689 C C . ILE A 1 90 ? -11.118 6.455 9.595 1.00 96.69 90 ILE A C 1
ATOM 691 O O . ILE A 1 90 ? -11.770 6.674 8.577 1.00 96.69 90 ILE A O 1
ATOM 695 N N . GLY A 1 91 ? -11.303 5.389 10.360 1.00 96.50 91 GLY A N 1
ATOM 696 C CA . GLY A 1 91 ? -12.282 4.357 10.045 1.00 96.50 91 GLY A CA 1
ATOM 697 C C . GLY A 1 91 ? -12.684 3.546 11.265 1.00 96.50 91 GLY A C 1
ATOM 698 O O . GLY A 1 91 ? -12.153 3.749 12.361 1.00 96.50 91 GLY A O 1
ATOM 699 N N . GLU A 1 92 ? -13.668 2.681 11.083 1.00 95.81 92 GLU A N 1
ATOM 700 C CA . GLU A 1 92 ? -14.257 1.844 12.126 1.00 95.81 92 GLU A CA 1
ATOM 701 C C . GLU A 1 92 ? -14.890 0.615 11.467 1.00 95.81 92 GLU A C 1
ATOM 703 O O . GLU A 1 92 ? -15.493 0.750 10.410 1.00 95.81 92 GLU A O 1
ATOM 708 N N . ASP A 1 93 ? -14.725 -0.568 12.065 1.00 93.88 93 ASP A N 1
ATOM 709 C CA . ASP A 1 93 ? -15.347 -1.823 11.617 1.00 93.88 93 ASP A CA 1
ATOM 710 C C . ASP A 1 93 ? -15.172 -2.108 10.112 1.00 93.88 93 ASP A C 1
ATOM 712 O O . ASP A 1 93 ? -16.137 -2.363 9.397 1.00 93.88 93 ASP A O 1
ATOM 716 N N . PHE A 1 94 ? -13.923 -2.070 9.631 1.00 94.94 94 PHE A N 1
ATOM 717 C CA . PHE A 1 94 ? -13.563 -2.252 8.211 1.00 94.94 94 PHE A CA 1
ATOM 718 C C . PHE A 1 94 ? -14.093 -1.180 7.242 1.00 94.94 94 PHE A C 1
ATOM 720 O O . PHE A 1 94 ? -13.813 -1.255 6.047 1.00 94.94 94 PHE A O 1
ATOM 727 N N . GLU A 1 95 ? -14.734 -0.124 7.744 1.00 95.69 95 GLU A N 1
ATOM 728 C CA . GLU A 1 95 ? -15.225 0.991 6.936 1.00 95.69 95 GLU A CA 1
ATOM 729 C C . GLU A 1 95 ? -14.346 2.248 7.106 1.00 95.69 95 GLU A C 1
ATOM 731 O O . GLU A 1 95 ? -14.306 2.864 8.182 1.00 95.69 95 GLU A O 1
ATOM 736 N N . PRO A 1 96 ? -13.616 2.674 6.056 1.00 95.75 96 PRO A N 1
ATOM 737 C CA . PRO A 1 96 ? -12.882 3.931 6.066 1.00 95.75 96 PRO A CA 1
ATOM 738 C C . PRO A 1 96 ? -13.856 5.107 5.920 1.00 95.75 96 PRO A C 1
ATOM 740 O O . PRO A 1 96 ? -14.524 5.270 4.904 1.00 95.75 96 PRO A O 1
ATOM 743 N N . LEU A 1 97 ? -13.897 5.979 6.925 1.00 96.00 97 LEU A N 1
ATOM 744 C CA . LEU A 1 97 ? -14.747 7.174 6.944 1.00 96.00 97 LEU A CA 1
ATOM 745 C C . LEU A 1 97 ? -14.074 8.370 6.262 1.00 96.00 97 LEU A C 1
ATOM 747 O O . LEU A 1 97 ? -14.730 9.173 5.607 1.00 96.00 97 LEU A O 1
ATOM 751 N N . LEU A 1 98 ? -12.760 8.510 6.449 1.00 95.50 98 LEU A N 1
ATOM 752 C CA . LEU A 1 98 ? -11.922 9.514 5.794 1.00 95.50 98 LEU A CA 1
ATOM 753 C C . LEU A 1 98 ? -10.613 8.846 5.401 1.00 95.50 98 LEU A C 1
ATOM 755 O O . LEU A 1 98 ? -9.949 8.296 6.272 1.00 95.50 98 LEU A O 1
ATOM 759 N N . ALA A 1 99 ? -10.224 8.926 4.131 1.00 95.69 99 ALA A N 1
ATOM 760 C CA . ALA A 1 99 ? -8.974 8.363 3.632 1.00 95.69 99 ALA A CA 1
ATOM 761 C C . ALA A 1 99 ? -8.245 9.393 2.768 1.00 95.69 99 ALA A C 1
ATOM 763 O O . ALA A 1 99 ? -8.734 9.826 1.725 1.00 95.69 99 ALA A O 1
ATOM 764 N N . GLU A 1 100 ? -7.061 9.795 3.214 1.00 96.88 100 GLU A N 1
ATOM 765 C CA . GLU A 1 100 ? -6.274 10.851 2.593 1.00 96.88 100 GLU A CA 1
ATOM 766 C C . GLU A 1 100 ? -4.843 10.383 2.347 1.00 96.88 100 GLU A C 1
ATOM 768 O O . GLU A 1 100 ? -4.227 9.743 3.194 1.00 96.88 100 GLU A O 1
ATOM 773 N N . SER A 1 101 ? -4.277 10.773 1.206 1.00 97.38 101 SER A N 1
ATOM 774 C CA . SER A 1 101 ? -2.855 10.588 0.908 1.00 97.38 101 SER A CA 1
ATOM 775 C C . SER A 1 101 ? -2.226 11.931 0.561 1.00 97.38 101 SER A C 1
ATOM 777 O O . SER A 1 101 ? -2.801 12.759 -0.159 1.00 97.38 101 SER A O 1
ATOM 779 N N . ARG A 1 102 ? -1.044 12.195 1.114 1.00 96.69 102 ARG A N 1
ATOM 780 C CA . ARG A 1 102 ? -0.288 13.436 0.903 1.00 96.69 102 ARG A CA 1
ATOM 781 C C . ARG A 1 102 ? 1.094 13.114 0.363 1.00 96.69 102 ARG A C 1
ATOM 783 O O . ARG A 1 102 ? 1.725 12.151 0.780 1.00 96.69 102 ARG A O 1
ATOM 790 N N . ARG A 1 103 ? 1.591 13.947 -0.557 1.00 93.75 103 ARG A N 1
ATOM 791 C CA . ARG A 1 103 ? 2.923 13.812 -1.179 1.00 93.75 103 ARG A CA 1
ATOM 792 C C . ARG A 1 103 ? 4.022 14.309 -0.238 1.00 93.75 103 ARG A C 1
ATOM 794 O O . ARG A 1 103 ? 4.673 15.317 -0.493 1.00 93.75 103 ARG A O 1
ATOM 801 N N . MET A 1 104 ? 4.171 13.616 0.878 1.00 92.88 104 MET A N 1
ATOM 802 C CA . MET A 1 104 ? 5.185 13.865 1.889 1.00 92.88 104 MET A CA 1
ATOM 803 C C . MET A 1 104 ? 5.660 12.528 2.438 1.00 92.88 104 MET A C 1
ATOM 805 O O . MET A 1 104 ? 4.849 11.720 2.865 1.00 92.88 104 MET A O 1
ATOM 809 N N . GLY A 1 105 ? 6.960 12.284 2.414 1.00 90.94 105 GLY A N 1
ATOM 810 C CA . GLY A 1 105 ? 7.539 11.044 2.908 1.00 90.94 105 GLY A CA 1
ATOM 811 C C . GLY A 1 105 ? 8.985 11.260 3.317 1.00 90.94 105 GLY A C 1
ATOM 812 O O . GLY A 1 105 ? 9.570 12.310 3.042 1.00 90.94 105 GLY A O 1
ATOM 813 N N . CYS A 1 106 ? 9.573 10.284 4.002 1.00 89.44 106 CYS A N 1
ATOM 814 C CA . CYS A 1 106 ? 10.899 10.458 4.595 1.00 89.44 106 CYS A CA 1
ATOM 815 C C . CYS A 1 106 ? 11.999 10.705 3.545 1.00 89.44 106 CYS A C 1
ATOM 817 O O . CYS A 1 106 ? 12.894 11.513 3.785 1.00 89.44 106 CYS A O 1
ATOM 819 N N . VAL A 1 107 ? 11.907 10.090 2.359 1.00 89.25 107 VAL A N 1
ATOM 820 C CA . VAL A 1 107 ? 12.876 10.271 1.264 1.00 89.25 107 VAL A CA 1
ATOM 821 C C . VAL A 1 107 ? 12.676 11.621 0.580 1.00 89.25 107 VAL A C 1
ATOM 823 O O . VAL A 1 107 ? 13.646 12.357 0.389 1.00 89.25 107 VAL A O 1
ATOM 826 N N . SER A 1 108 ? 11.432 11.982 0.247 1.00 87.44 108 SER A N 1
ATOM 827 C CA . SER A 1 108 ? 11.142 13.267 -0.405 1.00 87.44 108 SER A CA 1
ATOM 828 C C . SER A 1 108 ? 11.482 14.454 0.501 1.00 87.44 108 SER A C 1
ATOM 830 O O . SER A 1 108 ? 12.078 15.433 0.046 1.00 87.44 108 SER A O 1
ATOM 832 N N . PHE A 1 109 ? 11.208 14.347 1.804 1.00 88.81 109 PHE A N 1
ATOM 833 C CA . PHE A 1 109 ? 11.584 15.370 2.782 1.00 88.81 109 PHE A CA 1
ATOM 834 C C . PHE A 1 109 ? 13.093 15.426 3.002 1.00 88.81 109 PHE A C 1
ATOM 836 O O . PHE A 1 109 ? 13.645 16.522 3.067 1.00 88.81 109 PHE A O 1
ATOM 843 N N . ALA A 1 110 ? 13.782 14.283 3.068 1.00 86.75 110 ALA A N 1
ATOM 844 C CA . ALA A 1 110 ? 15.239 14.273 3.178 1.00 86.75 110 ALA A CA 1
ATOM 845 C C . ALA A 1 110 ? 15.900 14.999 1.997 1.00 86.75 110 ALA A C 1
ATOM 847 O O . ALA A 1 110 ? 16.846 15.752 2.203 1.00 86.75 110 ALA A O 1
ATOM 848 N N . GLN A 1 111 ? 15.384 14.836 0.776 1.00 85.56 111 GLN A N 1
ATOM 849 C CA . GLN A 1 111 ? 15.87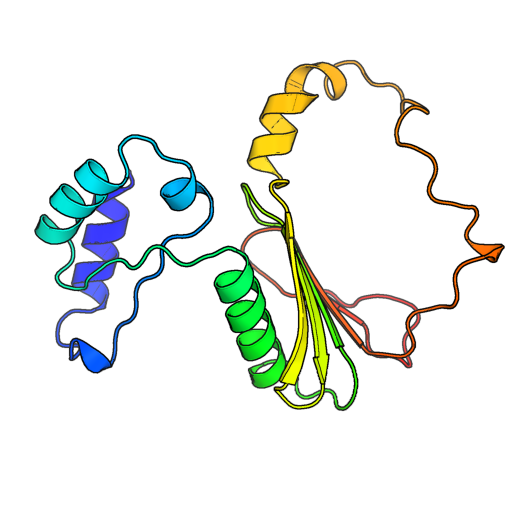5 15.562 -0.398 1.00 85.56 111 GLN A CA 1
ATOM 850 C C . GLN A 1 111 ? 15.584 17.066 -0.301 1.00 85.56 111 GLN A C 1
ATOM 852 O O . GLN A 1 111 ? 16.506 17.876 -0.439 1.00 85.56 111 GLN A O 1
ATOM 857 N N . MET A 1 112 ? 14.335 17.435 0.004 1.00 83.50 112 MET A N 1
ATOM 858 C CA . MET A 1 112 ? 13.882 18.830 0.085 1.00 83.50 112 MET A CA 1
ATOM 859 C C . MET A 1 112 ? 14.579 19.622 1.205 1.00 83.50 112 MET A C 1
ATOM 861 O O . MET A 1 112 ? 14.934 20.783 1.011 1.00 83.50 112 MET A O 1
ATOM 865 N N . PHE A 1 113 ? 14.828 18.994 2.358 1.00 79.06 113 PHE A N 1
ATOM 866 C CA . PHE A 1 113 ? 15.388 19.635 3.556 1.00 79.06 113 PHE A CA 1
ATOM 867 C C . PHE A 1 113 ? 16.836 19.223 3.862 1.00 79.06 113 PHE A C 1
ATOM 869 O O . PHE A 1 113 ? 17.363 19.557 4.926 1.00 79.06 113 PHE A O 1
ATOM 876 N N . SER A 1 114 ? 17.518 18.565 2.918 1.00 66.19 114 SER A N 1
ATOM 877 C CA . SER A 1 114 ? 18.909 18.080 3.039 1.00 66.19 114 SER A CA 1
ATOM 878 C C . SER A 1 114 ? 19.915 19.137 3.521 1.00 66.19 114 SER A C 1
ATOM 880 O O . SER A 1 114 ? 20.911 18.800 4.163 1.00 66.19 114 SER A O 1
ATOM 882 N N . ARG A 1 115 ? 19.658 20.422 3.241 1.00 57.97 115 ARG A N 1
ATOM 883 C CA . ARG A 1 115 ? 20.501 21.557 3.654 1.00 57.97 115 ARG A CA 1
ATOM 884 C C . ARG A 1 115 ? 20.200 22.069 5.066 1.00 57.97 115 ARG A C 1
ATOM 886 O O . ARG A 1 115 ? 21.100 22.586 5.713 1.00 57.97 115 ARG A O 1
ATOM 893 N N . VAL A 1 116 ? 18.972 21.896 5.557 1.00 56.31 116 VAL A N 1
ATOM 894 C CA . VAL A 1 116 ? 18.544 22.389 6.878 1.00 56.31 116 VAL A CA 1
ATOM 895 C C . VAL A 1 116 ? 19.088 21.490 7.987 1.00 56.31 116 VAL A C 1
ATOM 897 O O . VAL A 1 116 ? 19.582 21.986 8.990 1.00 56.31 116 VAL A O 1
ATOM 900 N N . VAL A 1 117 ? 19.100 20.169 7.794 1.00 52.28 117 VAL A N 1
ATOM 901 C CA . VAL A 1 117 ? 19.515 19.218 8.846 1.00 52.28 117 VAL A CA 1
ATOM 902 C C . VAL A 1 117 ? 21.012 19.313 9.178 1.00 52.28 117 VAL A C 1
ATOM 904 O O . VAL A 1 117 ? 21.403 19.053 10.310 1.00 52.28 117 VAL A O 1
ATOM 907 N N . LYS A 1 118 ? 21.860 19.745 8.233 1.00 48.72 118 LYS A N 1
ATOM 908 C CA . LYS A 1 118 ? 23.309 19.892 8.468 1.00 48.72 118 LYS A CA 1
ATOM 909 C C . LYS A 1 118 ? 23.701 21.178 9.210 1.00 48.72 118 LYS A C 1
ATOM 911 O O . LYS A 1 118 ? 24.818 21.243 9.708 1.00 48.72 118 LYS A O 1
ATOM 916 N N . SER A 1 119 ? 22.820 22.180 9.301 1.00 48.16 119 SER A N 1
ATOM 917 C CA . SER A 1 119 ? 23.116 23.456 9.982 1.00 48.16 119 SER A CA 1
ATOM 918 C C . SER A 1 119 ? 22.053 23.904 10.993 1.00 48.16 119 SER A C 1
ATOM 920 O O . SER A 1 119 ? 22.155 25.003 11.540 1.00 48.16 119 SER A O 1
ATOM 922 N N . ALA A 1 120 ? 21.013 23.109 11.242 1.00 49.28 120 ALA A N 1
ATOM 923 C CA . ALA A 1 120 ? 19.931 23.509 12.129 1.00 49.28 120 ALA A CA 1
ATOM 924 C C . ALA A 1 120 ? 20.320 23.341 13.606 1.00 49.28 120 ALA A C 1
ATOM 926 O O . ALA A 1 120 ? 20.281 22.244 14.158 1.00 49.28 120 ALA A O 1
ATOM 927 N N . LYS A 1 121 ? 20.535 24.470 14.294 1.00 49.47 121 LYS A N 1
ATOM 928 C CA . LYS A 1 121 ? 19.893 24.632 15.609 1.00 49.47 121 LYS A CA 1
ATOM 929 C C . LYS A 1 121 ? 18.376 24.487 15.392 1.00 49.47 121 LYS A C 1
ATOM 931 O O . LYS A 1 121 ? 17.919 24.917 14.330 1.00 49.47 121 LYS A O 1
ATOM 936 N N . PRO A 1 122 ? 17.604 23.900 16.330 1.00 46.88 122 PRO A N 1
ATOM 937 C CA . PRO A 1 122 ? 16.165 23.693 16.161 1.00 46.88 122 PRO A CA 1
ATOM 938 C C . PRO A 1 122 ? 15.517 24.993 15.682 1.00 46.88 122 PRO A C 1
ATOM 940 O O . PRO A 1 122 ? 15.498 25.988 16.403 1.00 46.88 122 PRO A O 1
ATOM 943 N N . THR A 1 123 ? 15.087 25.028 14.424 1.00 45.53 123 THR A N 1
ATOM 944 C CA . THR A 1 123 ? 14.543 26.241 13.825 1.00 45.53 123 THR A CA 1
ATOM 945 C C . THR A 1 123 ? 13.077 26.341 14.215 1.00 45.53 123 THR A C 1
ATOM 947 O O . THR A 1 123 ? 12.296 25.408 14.042 1.00 45.53 123 THR A O 1
ATOM 950 N N . SER A 1 124 ? 12.698 27.502 14.737 1.00 45.22 124 SER A N 1
ATOM 951 C CA . SER A 1 124 ? 11.338 27.880 15.140 1.00 45.22 124 SER A CA 1
ATOM 952 C C . SER A 1 124 ? 10.329 27.947 13.980 1.00 45.22 124 SER A C 1
ATOM 954 O O . SER A 1 124 ? 9.178 28.321 14.188 1.00 45.22 124 SER A O 1
ATOM 956 N N . SER A 1 125 ? 10.743 27.601 12.757 1.00 43.03 125 SER A N 1
ATOM 957 C CA . SER A 1 125 ? 9.940 27.665 11.534 1.00 43.03 125 SER A CA 1
ATOM 958 C C . SER A 1 125 ? 9.188 26.373 11.205 1.00 43.03 125 SER A C 1
ATOM 960 O O . SER A 1 125 ? 8.401 26.362 10.255 1.00 43.03 125 SER A O 1
ATOM 962 N N . VAL A 1 126 ? 9.325 25.308 12.010 1.00 46.50 126 VAL A N 1
ATOM 963 C CA . VAL A 1 126 ? 8.240 24.322 12.107 1.00 46.50 126 VAL A CA 1
ATOM 964 C C . VAL A 1 126 ? 7.059 25.091 12.676 1.00 46.50 126 VAL A C 1
ATOM 966 O O . VAL A 1 126 ? 7.083 25.453 13.850 1.00 46.50 126 VAL A O 1
ATOM 969 N N . ARG A 1 127 ? 6.073 25.410 11.826 1.00 40.25 127 ARG A N 1
ATOM 970 C CA . ARG A 1 127 ? 4.857 26.123 12.228 1.00 40.25 127 ARG A CA 1
ATOM 971 C C . ARG A 1 127 ? 4.367 25.474 13.516 1.00 40.25 127 ARG A C 1
ATOM 973 O O . ARG A 1 127 ? 4.013 24.295 13.500 1.00 40.25 127 ARG A O 1
ATOM 980 N N . ALA A 1 128 ? 4.450 26.213 14.623 1.00 42.03 128 ALA A N 1
ATOM 981 C CA . ALA A 1 128 ? 4.059 25.694 15.917 1.00 42.03 128 ALA A CA 1
ATOM 982 C C . ALA A 1 128 ? 2.637 25.162 15.763 1.00 42.03 128 ALA A C 1
ATOM 984 O O . ALA A 1 128 ? 1.732 25.890 15.346 1.00 42.03 128 ALA A O 1
ATOM 985 N N . TRP A 1 129 ? 2.468 23.867 16.022 1.00 39.81 129 TRP A N 1
ATOM 986 C CA . TRP A 1 129 ? 1.144 23.285 16.136 1.00 39.81 129 TRP A CA 1
ATOM 987 C C . TRP A 1 129 ? 0.342 24.158 17.107 1.00 39.81 129 TRP A C 1
ATOM 989 O O . TRP A 1 129 ? 0.932 24.611 18.099 1.00 39.81 129 TRP A O 1
ATOM 999 N N . PRO A 1 130 ? -0.952 24.432 16.850 1.00 48.84 130 PRO A N 1
ATOM 1000 C CA . PRO A 1 130 ? -1.747 25.238 17.761 1.00 48.84 130 PRO A CA 1
ATOM 1001 C C . PRO A 1 130 ? -1.550 24.726 19.194 1.00 48.84 130 PRO A C 1
ATOM 1003 O O . PRO A 1 130 ? -1.442 23.506 19.387 1.00 48.84 130 PRO A O 1
ATOM 1006 N N . PRO A 1 131 ? -1.451 25.618 20.195 1.00 50.88 131 PRO A N 1
ATOM 1007 C CA . PRO A 1 131 ? -1.167 25.217 21.564 1.00 50.88 131 PRO A CA 1
ATOM 1008 C C . PRO A 1 131 ? -2.104 24.077 21.977 1.00 50.88 131 PRO A C 1
ATOM 1010 O O . PRO A 1 131 ? -3.318 24.185 21.815 1.00 50.88 131 PRO A O 1
ATOM 1013 N N . ARG A 1 132 ? -1.535 22.982 22.512 1.00 54.28 132 ARG A N 1
ATOM 1014 C CA . ARG A 1 132 ? -2.239 21.715 22.829 1.00 54.28 132 ARG A CA 1
ATOM 1015 C C . ARG A 1 132 ? -3.570 21.896 23.572 1.00 54.28 132 ARG A C 1
ATOM 1017 O O . ARG A 1 132 ? -4.421 21.022 23.495 1.00 54.28 132 ARG A O 1
ATOM 1024 N N . LYS A 1 133 ? -3.755 23.017 24.275 1.00 54.09 133 LYS A N 1
ATOM 1025 C CA . LYS A 1 133 ? -4.965 23.364 25.030 1.00 54.09 133 LYS A CA 1
ATOM 1026 C C . LYS A 1 133 ? -6.249 23.413 24.184 1.00 54.09 133 LYS A C 1
ATOM 1028 O O . LYS A 1 133 ? -7.315 23.240 24.757 1.00 54.09 133 LYS A O 1
ATOM 1033 N N . SER A 1 134 ? -6.174 23.616 22.865 1.00 57.59 134 SER A N 1
ATOM 1034 C CA . SER A 1 134 ? -7.358 23.614 21.984 1.00 57.59 134 SER A CA 1
ATOM 1035 C C . SER A 1 134 ? -7.679 22.255 21.351 1.00 57.59 134 SER A C 1
ATOM 1037 O O . SER A 1 134 ? -8.698 22.117 20.679 1.00 57.59 134 SER A O 1
ATOM 1039 N N . TRP A 1 135 ? -6.836 21.240 21.560 1.00 56.84 135 TRP A N 1
ATOM 1040 C CA . TRP A 1 135 ? -6.983 19.931 20.932 1.00 56.84 135 TRP A CA 1
ATOM 1041 C C . TRP A 1 135 ? -7.716 18.980 21.872 1.00 56.84 135 TRP A C 1
ATOM 1043 O O . TRP A 1 135 ? -7.194 18.618 22.927 1.00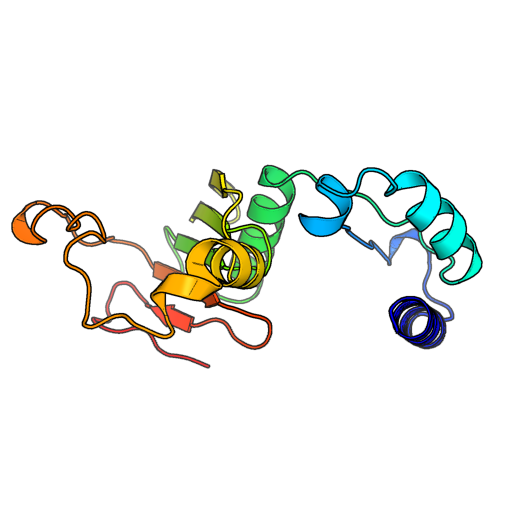 56.84 135 TRP A O 1
ATOM 1053 N N . LYS A 1 136 ? -8.913 18.531 21.480 1.00 67.94 136 LYS A N 1
ATOM 1054 C CA . LYS A 1 136 ? -9.526 17.372 22.138 1.00 67.94 136 LYS A CA 1
ATOM 1055 C C . LYS A 1 136 ? -8.674 16.135 21.813 1.00 67.94 136 LYS A C 1
ATOM 1057 O O . LYS A 1 136 ? -8.338 15.936 20.644 1.00 67.94 136 LYS A O 1
ATOM 1062 N N . PRO A 1 137 ? -8.287 15.321 22.811 1.00 74.06 137 PRO A N 1
ATOM 1063 C CA . PRO A 1 137 ? -7.549 14.094 22.552 1.00 74.06 137 PRO A CA 1
ATOM 1064 C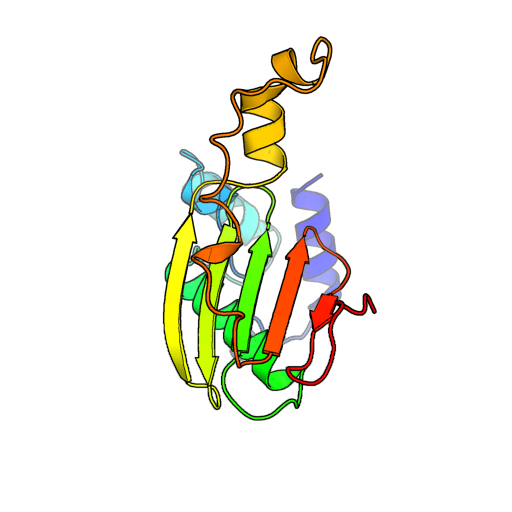 C . PRO A 1 137 ? -8.387 13.154 21.682 1.00 74.06 137 PRO A C 1
ATOM 1066 O O . PRO A 1 137 ? -9.605 13.079 21.836 1.00 74.06 137 PRO A O 1
ATOM 1069 N N . TRP A 1 138 ? -7.723 12.440 20.771 1.00 82.25 138 TRP A N 1
ATOM 1070 C CA . TRP A 1 138 ? -8.381 11.442 19.934 1.00 82.25 138 TRP A CA 1
ATOM 1071 C C . TRP A 1 138 ? -9.019 10.357 20.818 1.00 82.25 138 TRP A C 1
ATOM 1073 O O . TRP A 1 138 ? -8.292 9.756 21.622 1.00 82.25 138 TRP A O 1
ATOM 1083 N N . PRO A 1 139 ? -10.340 10.118 20.700 1.00 84.69 139 PRO A N 1
ATOM 1084 C CA . PRO A 1 139 ? -11.056 9.183 21.565 1.00 84.69 139 PRO A CA 1
ATOM 1085 C C . PRO A 1 139 ? -10.857 7.717 21.157 1.00 84.69 139 PRO A C 1
ATOM 1087 O O . PRO A 1 139 ? -11.114 6.826 21.959 1.00 84.69 139 PRO A O 1
ATOM 1090 N N . GLY A 1 140 ? -10.416 7.471 19.922 1.00 87.81 140 GLY A N 1
ATOM 1091 C CA . GLY A 1 140 ? -10.213 6.139 19.366 1.00 87.81 140 GLY A CA 1
ATOM 1092 C C . GLY A 1 140 ? -8.800 5.589 19.562 1.00 87.81 140 GLY A C 1
ATOM 1093 O O . GLY A 1 140 ? -7.954 6.177 20.247 1.00 87.81 140 GLY A O 1
ATOM 1094 N N . SER A 1 141 ? -8.532 4.450 18.928 1.00 90.12 141 SER A N 1
ATOM 1095 C CA . SER A 1 141 ? -7.179 3.899 18.852 1.00 90.12 141 SER A CA 1
ATOM 1096 C C . SER A 1 141 ? -6.362 4.602 17.762 1.00 90.12 141 SER A C 1
ATOM 1098 O O . SER A 1 141 ? -6.914 5.264 16.877 1.00 90.12 141 SER A O 1
ATOM 1100 N N . ILE A 1 142 ? -5.035 4.510 17.851 1.00 90.50 142 ILE A N 1
ATOM 1101 C CA . ILE A 1 142 ? -4.119 5.032 16.832 1.00 90.50 142 ILE A CA 1
ATOM 1102 C C . ILE A 1 142 ? -3.178 3.913 16.401 1.00 90.50 142 ILE A C 1
ATOM 1104 O O . ILE A 1 142 ? -2.462 3.371 17.245 1.00 90.50 142 ILE A O 1
ATOM 1108 N N . ALA A 1 143 ? -3.141 3.632 15.102 1.00 90.00 143 ALA A N 1
ATOM 1109 C CA . ALA A 1 143 ? -2.126 2.810 14.462 1.00 90.00 143 ALA A CA 1
ATOM 1110 C C . ALA A 1 143 ? -1.184 3.717 13.666 1.00 90.00 143 ALA A C 1
ATOM 1112 O O . ALA A 1 143 ? -1.621 4.565 12.891 1.00 90.00 143 ALA A O 1
ATOM 1113 N N . PHE A 1 144 ? 0.117 3.561 13.871 1.00 90.75 144 PHE A N 1
ATOM 1114 C CA . PHE A 1 144 ? 1.128 4.389 13.231 1.00 90.75 144 PHE A CA 1
ATOM 1115 C C . PHE A 1 144 ? 2.265 3.545 12.691 1.00 90.75 144 PHE A C 1
ATOM 1117 O O . PHE A 1 144 ? 2.800 2.692 13.399 1.00 90.75 144 PHE A O 1
ATOM 1124 N N . ARG A 1 145 ? 2.670 3.833 11.464 1.00 88.94 145 ARG A N 1
ATOM 1125 C CA . ARG A 1 145 ? 3.846 3.258 10.831 1.00 88.94 145 ARG A CA 1
ATOM 1126 C C . ARG A 1 145 ? 4.701 4.384 10.271 1.00 88.94 145 ARG A C 1
ATOM 1128 O O . ARG A 1 145 ? 4.200 5.326 9.670 1.00 88.94 145 ARG A O 1
ATOM 1135 N N . ALA A 1 146 ? 6.004 4.285 10.494 1.00 79.44 146 ALA A N 1
ATOM 1136 C CA . ALA A 1 146 ? 6.995 5.108 9.821 1.00 79.44 146 ALA A CA 1
ATOM 1137 C C . ALA A 1 146 ? 8.120 4.188 9.349 1.00 79.44 146 ALA A C 1
ATOM 1139 O O . ALA A 1 146 ? 8.852 3.626 10.165 1.00 79.44 146 ALA A O 1
ATOM 1140 N N . GLY A 1 147 ? 8.235 4.006 8.034 1.00 68.00 147 GLY A N 1
ATOM 1141 C CA . GLY A 1 147 ? 9.129 3.004 7.453 1.00 68.00 147 GLY A CA 1
ATOM 1142 C C . GLY A 1 147 ? 8.522 1.596 7.401 1.00 68.00 147 GLY A C 1
ATOM 1143 O O . GLY A 1 147 ? 7.308 1.423 7.409 1.00 68.00 147 GLY A O 1
ATOM 1144 N N . SER A 1 148 ? 9.370 0.574 7.267 1.00 58.94 148 SER A N 1
ATOM 1145 C CA . SER A 1 148 ? 8.960 -0.713 6.684 1.00 58.94 148 SER A CA 1
ATOM 1146 C C . SER A 1 148 ? 8.671 -1.858 7.656 1.00 58.94 148 SER A C 1
ATOM 1148 O O . SER A 1 148 ? 8.187 -2.887 7.194 1.00 58.94 148 SER A O 1
ATOM 1150 N N . THR A 1 149 ? 8.968 -1.749 8.954 1.00 56.88 149 THR A N 1
ATOM 1151 C CA . THR A 1 149 ? 9.081 -2.970 9.774 1.00 56.88 149 THR A CA 1
ATOM 1152 C C . THR A 1 149 ? 7.970 -3.185 10.796 1.00 56.88 149 THR A C 1
ATOM 1154 O O . THR A 1 149 ? 7.548 -4.327 10.935 1.00 56.88 149 THR A O 1
ATOM 1157 N N . HIS A 1 150 ? 7.435 -2.155 11.465 1.00 67.75 150 HIS A N 1
ATOM 1158 C CA . HIS A 1 150 ? 6.471 -2.381 12.552 1.00 67.75 150 HIS A CA 1
ATOM 1159 C C . HIS A 1 150 ? 5.400 -1.294 12.696 1.00 67.75 150 HIS A C 1
ATOM 1161 O O . HIS A 1 150 ? 5.629 -0.117 12.413 1.00 67.75 150 HIS A O 1
ATOM 1167 N N . TRP A 1 151 ? 4.222 -1.711 13.169 1.00 77.00 151 TRP A N 1
ATOM 1168 C CA . TRP A 1 151 ? 3.151 -0.816 13.603 1.00 77.00 151 TRP A CA 1
ATOM 1169 C C . TRP A 1 151 ? 3.327 -0.465 15.082 1.00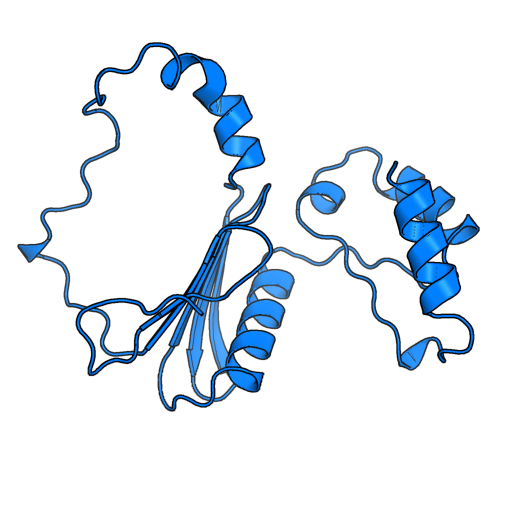 77.00 151 TRP A C 1
ATOM 1171 O O . TRP A 1 151 ? 3.390 -1.342 15.944 1.00 77.00 151 TRP A O 1
ATOM 1181 N N . ALA A 1 152 ? 3.330 0.828 15.387 1.00 79.44 152 ALA A N 1
ATOM 1182 C CA . ALA A 1 152 ? 3.104 1.324 16.733 1.00 79.44 152 ALA A CA 1
ATOM 1183 C C . ALA A 1 152 ? 1.599 1.497 16.968 1.00 79.44 152 ALA A C 1
ATOM 1185 O O . ALA A 1 152 ? 0.888 2.050 16.128 1.00 79.44 152 ALA A O 1
ATOM 1186 N N . HIS A 1 153 ? 1.120 1.058 18.128 1.00 79.88 153 HIS A N 1
ATOM 1187 C CA . HIS A 1 153 ? -0.296 1.097 18.478 1.00 79.88 153 HIS A CA 1
ATOM 1188 C C . HIS A 1 153 ? -0.539 1.838 19.797 1.00 79.88 153 HIS A C 1
ATOM 1190 O O . HIS A 1 153 ? 0.185 1.662 20.783 1.00 79.88 153 HIS A O 1
ATOM 1196 N N . ARG A 1 154 ? -1.606 2.639 19.852 1.00 83.31 154 ARG A N 1
ATOM 1197 C CA . ARG A 1 154 ? -2.125 3.250 21.082 1.00 83.31 154 ARG A CA 1
ATOM 1198 C C . ARG A 1 154 ? -3.614 2.952 21.234 1.00 83.31 154 ARG A C 1
ATOM 1200 O O . ARG A 1 154 ? -4.432 3.533 20.529 1.00 83.31 154 ARG A O 1
ATOM 1207 N N . ALA A 1 155 ? -3.951 2.148 22.240 1.00 78.44 155 ALA A N 1
ATOM 1208 C CA . ALA A 1 155 ? -5.329 1.945 22.669 1.00 78.44 155 ALA A CA 1
ATOM 1209 C C . ALA A 1 155 ? -5.904 3.224 23.322 1.00 78.44 155 ALA A C 1
ATOM 1211 O O . ALA A 1 155 ? -5.142 3.964 23.958 1.00 78.44 155 ALA A O 1
ATOM 1212 N N . PRO A 1 156 ? -7.232 3.451 23.264 1.00 76.75 156 PRO A N 1
ATOM 1213 C CA . PRO A 1 156 ? -7.884 4.617 23.873 1.00 76.75 156 PRO A CA 1
ATOM 1214 C C . PRO A 1 156 ? -7.547 4.796 25.359 1.00 76.75 156 PRO A C 1
ATOM 1216 O O . PRO A 1 156 ? -7.268 5.901 25.823 1.00 76.75 156 PRO A O 1
ATOM 1219 N N . SER A 1 157 ? -7.497 3.681 26.094 1.00 72.75 157 SER A N 1
ATOM 1220 C CA . SER A 1 157 ? -7.230 3.623 27.536 1.00 72.75 157 SER A CA 1
ATOM 1221 C C . SER A 1 157 ? -5.772 3.895 27.921 1.00 72.75 157 SER A C 1
ATOM 1223 O O . SER A 1 157 ? -5.446 3.909 29.108 1.00 72.75 157 SER A O 1
ATOM 1225 N N . ARG A 1 158 ? -4.867 4.094 26.951 1.00 66.81 158 ARG A N 1
ATOM 1226 C CA . ARG A 1 158 ? -3.428 4.247 27.205 1.00 66.81 158 ARG A CA 1
ATOM 1227 C C . ARG A 1 158 ? -2.922 5.647 26.850 1.00 66.81 158 ARG A C 1
ATOM 1229 O O . ARG A 1 158 ? -3.256 6.194 25.798 1.00 66.81 158 ARG A O 1
ATOM 1236 N N . PRO A 1 159 ? -2.040 6.240 27.673 1.00 64.31 159 PRO A N 1
ATOM 1237 C CA . PRO A 1 159 ? -1.492 7.567 27.399 1.00 64.31 159 PRO A CA 1
ATOM 1238 C C . PRO A 1 159 ? -0.360 7.560 26.358 1.00 64.31 159 PRO A C 1
ATOM 1240 O O . PRO A 1 159 ? -0.055 8.609 25.799 1.00 64.31 159 PRO A O 1
ATOM 1243 N N . ARG A 1 160 ? 0.270 6.408 26.079 1.00 64.69 160 ARG A N 1
ATOM 1244 C CA . ARG A 1 160 ? 1.430 6.292 25.174 1.00 64.69 160 ARG A CA 1
ATOM 1245 C C . ARG A 1 160 ? 1.265 5.156 24.163 1.00 64.69 160 ARG A C 1
ATOM 1247 O O . ARG A 1 160 ? 0.586 4.171 24.450 1.00 64.69 160 ARG A O 1
ATOM 1254 N N . MET A 1 161 ? 1.909 5.310 23.005 1.00 67.44 161 MET A N 1
ATOM 1255 C CA . MET A 1 161 ? 2.058 4.253 22.001 1.00 67.44 161 MET A CA 1
ATOM 1256 C C . MET A 1 161 ? 2.965 3.135 22.511 1.00 67.44 161 MET A C 1
ATOM 1258 O O . MET A 1 161 ? 3.951 3.397 23.201 1.00 67.44 161 MET A O 1
ATOM 1262 N N . LYS A 1 162 ? 2.632 1.900 22.144 1.00 57.66 162 LYS A N 1
ATOM 1263 C CA . LYS A 1 162 ? 3.518 0.742 22.231 1.00 57.66 162 LYS A CA 1
ATOM 1264 C C . LYS A 1 162 ? 4.028 0.424 20.831 1.00 57.66 162 LYS A C 1
ATOM 1266 O O . LYS A 1 162 ? 3.222 0.311 19.911 1.00 57.66 162 LYS A O 1
ATOM 1271 N N . CYS A 1 163 ? 5.341 0.306 20.686 1.00 54.00 163 CYS A N 1
ATOM 1272 C CA . CYS A 1 163 ? 5.955 -0.252 19.487 1.00 54.00 163 CYS A CA 1
ATOM 1273 C C . CYS A 1 163 ? 6.030 -1.770 19.669 1.00 54.00 163 CYS A C 1
ATOM 1275 O O . CYS A 1 163 ? 6.432 -2.218 20.746 1.00 54.00 163 CYS A O 1
ATOM 1277 N N . TRP A 1 164 ? 5.600 -2.516 18.657 1.00 45.06 164 TRP A N 1
ATOM 1278 C CA . TRP A 1 164 ? 5.863 -3.948 18.532 1.00 45.06 164 TRP A CA 1
ATOM 1279 C C . TRP A 1 164 ? 7.074 -4.167 17.639 1.00 45.06 164 TRP A C 1
ATOM 1281 O O . TRP A 1 164 ? 7.332 -3.263 16.813 1.00 45.06 164 TRP A O 1
#

Sequence (164 aa):
MVWLCLALFAERLQGFPADNVTIVGTHTLRQAVNAEAFLKRAAKVIPYPIEIISGQEEARLIFMGVEHTQPEKGRKLVVDIGGGSTELVIGEDFEPLLAESRRMGCVSFAQMFSRVVKSAKPTSSVRAWPPRKSWKPWPGSIAFRAGSTHWAHRAPSRPRMKCW

Radius of gyration: 18.98 Å; chains: 1; bounding box: 39×50×47 Å

Secondary structure (DSSP, 8-state):
-HHHHHHHHHHHTTT--GGG--EEE-HHHHH-TTHHHHHHHHTTT-SSPEEE--HHHHHHHHHHHHHHH----S-EEEEEE-SS-EEEEEEETTEEEEEEEES--HHHHHHHHTTTTTT-S--TTS-PPPPGGG-PPP-SEEEEEESSS--EEE-TT-SSPEE-